Protein AF-A0A8I0KDZ5-F1 (afdb_monomer_lite)

Foldseek 3Di:
DVVVVCVVVPVDDDPVVVVVVVVVLVVQLVVQLVCVCVVCVVVVVPDDDPVVVVVSNVVSNVVSCVSVVD

Sequence (70 aa):
LEAKAKAEIGELVPIEEVKTEAFNAARVVRNNLLNIPDRVSALLASMSDAEKIHELLSQEITTALEKLTQ

Secondary structure (DSSP, 8-state):
-HHHHHHHTTS---HHHHHHHHHHHHHHHHHHHHTHHHHHHHHHTT---HHHHHHHHHHHHHHHHGGG--

Structure (mmCIF, N/CA/C/O backbone):
data_AF-A0A8I0KDZ5-F1
#
_entry.id   AF-A0A8I0KDZ5-F1
#
loop_
_atom_site.group_PDB
_atom_site.id
_atom_site.type_symbol
_atom_site.label_atom_id
_atom_site.label_alt_id
_atom_site.label_comp_id
_atom_site.label_asym_id
_atom_site.label_entity_id
_atom_site.label_seq_id
_atom_site.pdbx_PDB_ins_code
_atom_site.Cartn_x
_atom_site.Cartn_y
_atom_site.Cartn_z
_atom_site.occupancy
_atom_site.B_iso_or_equiv
_atom_site.auth_seq_id
_atom_site.auth_comp_id
_atom_site.auth_asym_id
_atom_site.auth_atom_id
_atom_site.pdbx_PDB_model_num
ATOM 1 N N . LEU A 1 1 ? -25.101 9.432 32.293 1.00 73.25 1 LEU A N 1
ATOM 2 C CA . LEU A 1 1 ? -24.209 10.571 32.618 1.00 73.25 1 LEU A CA 1
ATOM 3 C C . LEU A 1 1 ? -22.751 10.216 32.340 1.00 73.25 1 LEU A C 1
ATOM 5 O O . LEU A 1 1 ? -22.139 10.909 31.543 1.00 73.25 1 LEU A O 1
ATOM 9 N N . GLU A 1 2 ? -22.239 9.101 32.866 1.00 84.31 2 GLU A N 1
ATOM 10 C CA . GLU A 1 2 ? -20.839 8.677 32.676 1.00 84.31 2 GLU A CA 1
ATOM 11 C C . GLU A 1 2 ? -20.414 8.487 31.205 1.00 84.31 2 GLU A C 1
ATOM 13 O O . GLU A 1 2 ? -19.404 9.040 30.789 1.00 84.31 2 GLU A O 1
ATOM 18 N N . ALA A 1 3 ? -21.209 7.793 30.379 1.00 82.81 3 ALA A N 1
ATOM 19 C CA . ALA A 1 3 ? -20.876 7.580 28.962 1.00 82.81 3 ALA A CA 1
ATOM 20 C C . ALA A 1 3 ? -20.801 8.883 28.142 1.00 82.81 3 ALA A C 1
ATOM 22 O O . ALA A 1 3 ? -19.994 8.994 27.227 1.00 82.81 3 ALA A O 1
ATOM 23 N N . LYS A 1 4 ? -21.621 9.885 28.489 1.00 84.81 4 LYS A N 1
ATOM 24 C CA . LYS A 1 4 ? -21.611 11.188 27.812 1.00 84.81 4 LYS A CA 1
ATOM 25 C C . LYS A 1 4 ? -20.382 12.006 28.217 1.00 84.81 4 LYS A C 1
ATOM 27 O O . LYS A 1 4 ? -19.732 12.564 27.347 1.00 84.81 4 LYS A O 1
ATOM 32 N N . ALA A 1 5 ? -20.027 11.994 29.504 1.00 89.56 5 ALA A N 1
ATOM 33 C CA . ALA A 1 5 ? -18.808 12.633 29.996 1.00 89.56 5 ALA A CA 1
ATOM 34 C C . ALA A 1 5 ? -17.545 12.017 29.365 1.00 89.56 5 ALA A C 1
ATOM 36 O O . ALA A 1 5 ? -16.670 12.754 28.931 1.00 89.56 5 ALA A O 1
ATOM 37 N N . LYS A 1 6 ? -17.482 10.681 29.235 1.00 89.75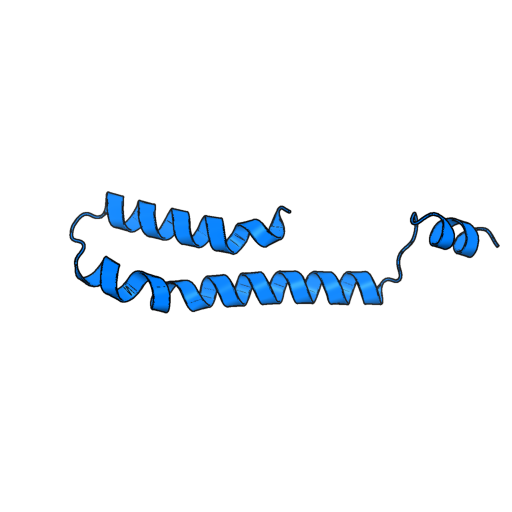 6 LYS A N 1
ATOM 38 C CA . LYS A 1 6 ? -16.376 9.978 28.555 1.00 89.75 6 LYS A CA 1
ATOM 39 C C . LYS A 1 6 ? -16.271 10.325 27.066 1.00 89.75 6 LYS A C 1
ATOM 41 O O . LYS A 1 6 ? -15.170 10.466 26.547 1.00 89.75 6 LYS A O 1
ATOM 46 N N . ALA A 1 7 ? -17.402 10.503 26.383 1.00 88.44 7 ALA A N 1
ATOM 47 C CA . ALA A 1 7 ? -17.411 10.971 24.997 1.00 88.44 7 ALA A CA 1
ATOM 48 C C . ALA A 1 7 ? -16.942 12.434 24.872 1.00 88.44 7 ALA A C 1
ATOM 50 O O . ALA A 1 7 ? -16.156 12.747 23.987 1.00 88.44 7 ALA A O 1
ATOM 51 N N . GLU A 1 8 ? -17.364 13.323 25.779 1.00 88.25 8 GLU A N 1
ATOM 52 C CA . GLU A 1 8 ? -16.970 14.744 25.769 1.00 88.25 8 GLU A CA 1
ATOM 53 C C . GLU A 1 8 ? -15.467 14.958 26.0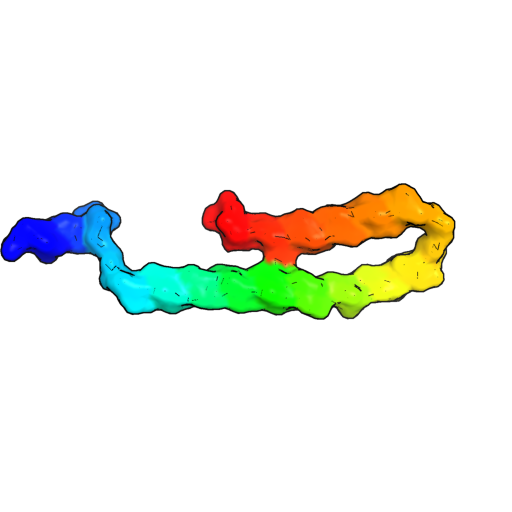22 1.00 88.25 8 GLU A C 1
ATOM 55 O O . GLU A 1 8 ? -14.894 15.899 25.476 1.00 88.25 8 GLU A O 1
ATOM 60 N N . ILE A 1 9 ? -14.812 14.080 26.794 1.00 93.38 9 ILE A N 1
ATOM 61 C CA . ILE A 1 9 ? -13.351 14.110 27.008 1.00 93.38 9 ILE A CA 1
ATOM 62 C C . ILE A 1 9 ? -12.555 13.312 25.959 1.00 93.38 9 ILE A C 1
ATOM 64 O O . ILE A 1 9 ? -11.332 13.249 26.051 1.00 93.38 9 ILE A O 1
ATOM 68 N N . GLY A 1 10 ? -13.225 12.702 24.973 1.00 89.06 10 GLY A N 1
ATOM 69 C CA . GLY A 1 10 ? -12.584 11.981 23.867 1.00 89.06 10 GLY A CA 1
ATOM 70 C C . GLY A 1 10 ? -12.186 10.526 24.149 1.00 89.06 10 GLY A C 1
ATOM 71 O O . GLY A 1 10 ? -11.527 9.914 23.315 1.00 89.06 10 GLY A O 1
ATOM 72 N N . GLU A 1 11 ? -12.594 9.936 25.279 1.00 92.69 11 GLU A N 1
ATOM 73 C CA . GLU A 1 11 ? -12.357 8.507 25.563 1.00 92.69 11 GLU A CA 1
ATOM 74 C C . GLU A 1 11 ? -13.263 7.579 24.739 1.00 92.69 11 GLU A C 1
ATOM 76 O O . GLU A 1 11 ? -12.931 6.412 24.529 1.00 92.69 11 GLU A O 1
ATOM 81 N N . LEU A 1 12 ? -14.425 8.071 24.293 1.00 93.81 12 LEU A N 1
ATOM 82 C CA . LEU A 1 12 ? -15.384 7.308 23.495 1.00 93.81 12 LEU A CA 1
ATOM 83 C C . LEU A 1 12 ? -15.689 8.022 22.183 1.00 93.81 12 LEU A C 1
ATOM 85 O O . LEU A 1 12 ? -16.026 9.203 22.174 1.00 93.81 12 LEU A O 1
ATOM 89 N N . VAL A 1 13 ? -15.670 7.255 21.097 1.00 93.62 13 VAL A N 1
ATOM 90 C CA . VAL A 1 13 ? -16.095 7.683 19.762 1.00 93.62 13 VAL A CA 1
ATOM 91 C C . VAL A 1 13 ? -17.240 6.797 19.260 1.00 93.62 13 VAL A C 1
ATOM 93 O O . VAL A 1 13 ? -17.297 5.609 19.607 1.00 93.62 13 VAL A O 1
ATOM 96 N N . PRO A 1 14 ? -18.181 7.331 18.461 1.00 94.69 14 PRO A N 1
ATOM 97 C CA . PRO A 1 14 ? -19.226 6.528 17.840 1.00 94.69 14 PRO A CA 1
ATOM 98 C C . PRO A 1 14 ? -18.639 5.424 16.957 1.00 94.69 14 PRO A C 1
ATOM 100 O O . PRO A 1 14 ? -17.767 5.662 16.125 1.00 94.69 14 PRO A O 1
ATOM 103 N N . ILE A 1 15 ? -19.174 4.208 17.073 1.00 95.50 15 ILE A N 1
ATOM 104 C CA . ILE A 1 15 ? -18.683 3.067 16.289 1.00 95.50 15 ILE A CA 1
ATOM 105 C C . ILE A 1 15 ? -18.803 3.282 14.771 1.00 95.50 15 ILE A C 1
ATOM 107 O O . ILE A 1 15 ? -17.964 2.807 14.012 1.00 95.50 15 ILE A O 1
ATOM 111 N N . GLU A 1 16 ? -19.825 4.011 14.318 1.00 97.31 16 GLU A N 1
ATOM 112 C CA . GLU A 1 16 ? -20.013 4.311 12.894 1.00 97.31 16 GLU A CA 1
ATOM 113 C C . GLU A 1 16 ? -18.947 5.271 12.350 1.00 97.31 16 GLU A C 1
ATOM 115 O O . GLU A 1 16 ? -18.548 5.145 11.193 1.00 97.31 16 GLU A O 1
ATOM 120 N N . GLU A 1 17 ? -18.421 6.167 13.189 1.00 95.62 17 GLU A N 1
ATOM 121 C CA . GLU A 1 17 ? -17.302 7.042 12.830 1.00 95.62 17 GLU A CA 1
ATOM 122 C C . GLU A 1 17 ? -16.024 6.219 12.649 1.00 95.62 17 GLU A C 1
ATOM 124 O O . GLU A 1 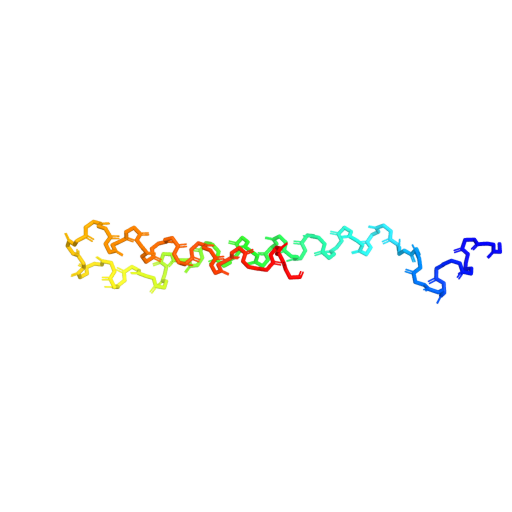17 ? -15.397 6.276 11.594 1.00 95.62 17 GLU A O 1
ATOM 129 N N . VAL A 1 18 ? -15.719 5.333 13.606 1.00 96.00 18 VAL A N 1
ATOM 130 C CA . VAL A 1 18 ? -14.571 4.413 13.518 1.00 96.00 18 VAL A CA 1
ATOM 131 C C . VAL A 1 18 ? -14.633 3.553 12.253 1.00 96.00 18 VAL A C 1
ATOM 133 O O . VAL A 1 18 ? -13.640 3.423 11.540 1.00 96.00 18 VAL A O 1
ATOM 136 N N . LYS A 1 19 ? -15.799 2.971 11.941 1.00 97.62 19 LYS A N 1
ATOM 137 C CA . LYS A 1 19 ? -15.989 2.158 10.727 1.00 97.62 19 LYS A CA 1
ATOM 138 C C . LYS A 1 19 ? -15.782 2.971 9.453 1.00 97.62 19 LYS A C 1
ATOM 140 O O . LYS A 1 19 ? -15.156 2.480 8.513 1.00 97.62 19 LYS A O 1
ATOM 145 N N . THR A 1 20 ? -16.322 4.187 9.418 1.00 97.38 20 THR A N 1
ATOM 146 C CA . THR A 1 20 ? -16.224 5.079 8.259 1.00 97.38 20 THR A CA 1
ATOM 147 C C . THR A 1 20 ? -14.774 5.471 8.007 1.00 97.38 20 THR A C 1
ATOM 149 O O . THR A 1 20 ? -14.286 5.315 6.887 1.00 97.38 20 THR A O 1
ATOM 152 N N . GLU A 1 21 ? -14.056 5.887 9.048 1.00 95.44 21 GLU A N 1
ATOM 153 C CA . GLU A 1 21 ? -12.648 6.267 8.937 1.00 95.44 21 GLU A CA 1
ATOM 154 C C . GLU A 1 21 ? -11.754 5.080 8.568 1.00 95.44 21 GLU A C 1
ATOM 156 O O . GLU A 1 21 ? -10.936 5.185 7.652 1.00 95.44 21 GLU A O 1
ATOM 161 N N . ALA A 1 22 ? -11.974 3.907 9.169 1.00 95.06 22 ALA A N 1
ATOM 162 C CA . ALA A 1 22 ? -11.248 2.693 8.800 1.00 95.06 22 ALA A CA 1
ATOM 163 C C . ALA A 1 22 ? -11.466 2.313 7.322 1.00 95.06 22 ALA A C 1
ATOM 165 O O . ALA A 1 22 ? -10.516 1.975 6.609 1.00 95.06 22 ALA A O 1
ATOM 166 N N . PHE A 1 23 ? -12.706 2.402 6.830 1.00 96.25 23 PHE A N 1
ATOM 167 C CA . PHE A 1 23 ? -13.015 2.143 5.425 1.00 96.25 23 PHE A CA 1
ATOM 168 C C . PHE A 1 23 ? -12.357 3.170 4.495 1.00 96.25 23 PHE A C 1
ATOM 170 O O . PHE A 1 23 ? -11.807 2.803 3.451 1.00 96.25 23 PHE A O 1
ATOM 177 N N . ASN A 1 24 ? -12.382 4.450 4.868 1.00 95.81 24 ASN A N 1
ATOM 178 C CA . ASN A 1 24 ? -11.751 5.521 4.105 1.00 95.81 24 ASN A CA 1
ATOM 179 C C . ASN A 1 24 ? -10.233 5.330 4.013 1.00 95.81 24 ASN A C 1
ATOM 181 O O . ASN A 1 24 ? -9.688 5.399 2.907 1.00 95.81 24 ASN A O 1
ATOM 185 N N . ALA A 1 25 ? -9.569 5.009 5.126 1.00 94.81 25 ALA A N 1
ATOM 186 C CA . ALA A 1 25 ? -8.141 4.703 5.156 1.00 94.81 25 ALA A CA 1
ATOM 187 C C . ALA A 1 25 ? -7.800 3.512 4.240 1.00 94.81 25 ALA A C 1
ATOM 189 O O . ALA A 1 25 ? -6.934 3.618 3.367 1.00 94.81 25 ALA A O 1
ATOM 190 N N . ALA A 1 26 ? -8.553 2.411 4.343 1.00 95.62 26 ALA A N 1
ATOM 191 C CA . ALA A 1 26 ? -8.371 1.240 3.483 1.00 95.62 26 ALA A CA 1
ATOM 192 C C . ALA A 1 26 ? -8.595 1.559 1.993 1.00 95.62 26 ALA A C 1
ATOM 194 O O . ALA A 1 26 ? -7.874 1.063 1.123 1.00 95.62 26 ALA A O 1
ATOM 195 N N . ARG A 1 27 ? -9.577 2.413 1.674 1.00 97.00 27 ARG A N 1
ATOM 196 C CA . ARG A 1 27 ? -9.850 2.859 0.301 1.00 97.00 27 ARG A CA 1
ATOM 197 C C . ARG A 1 27 ? -8.675 3.635 -0.284 1.00 97.00 27 ARG A C 1
ATOM 199 O O . ARG A 1 27 ? -8.315 3.382 -1.431 1.00 97.00 27 ARG A O 1
ATOM 206 N N . VAL A 1 28 ? -8.089 4.555 0.482 1.00 95.88 28 VAL A N 1
ATOM 207 C CA . VAL A 1 28 ? -6.920 5.339 0.052 1.00 95.88 28 VAL A CA 1
ATOM 208 C C . VAL A 1 28 ? -5.747 4.415 -0.262 1.00 95.88 28 VAL A C 1
ATOM 210 O O . VAL A 1 28 ? -5.188 4.488 -1.353 1.00 95.88 28 VAL A O 1
ATOM 213 N N . VAL A 1 29 ? -5.436 3.486 0.640 1.00 97.00 29 VAL A N 1
ATOM 214 C CA . VAL A 1 29 ? -4.329 2.533 0.469 1.00 97.00 29 VAL A CA 1
ATOM 215 C C . VAL A 1 29 ? -4.543 1.646 -0.756 1.00 97.00 29 VAL A C 1
ATOM 217 O O . VAL A 1 29 ? -3.653 1.522 -1.596 1.00 97.00 29 VAL A O 1
ATOM 220 N N . ARG A 1 30 ? -5.750 1.088 -0.924 1.00 97.56 30 ARG A N 1
ATOM 221 C CA . ARG A 1 30 ? -6.091 0.278 -2.104 1.00 97.56 30 ARG A CA 1
ATOM 222 C C . ARG A 1 30 ? -5.915 1.069 -3.399 1.00 97.56 30 ARG A C 1
ATOM 224 O O . ARG A 1 30 ? -5.349 0.549 -4.354 1.00 97.56 30 ARG A O 1
ATOM 231 N N . ASN A 1 31 ? -6.395 2.311 -3.439 1.00 97.38 31 ASN A N 1
ATOM 232 C CA . ASN A 1 31 ? -6.259 3.157 -4.622 1.00 97.38 31 ASN A CA 1
ATOM 233 C C . ASN A 1 31 ? -4.782 3.446 -4.937 1.00 97.38 31 ASN A C 1
ATOM 235 O O . ASN A 1 31 ? -4.387 3.368 -6.096 1.00 97.38 31 ASN A O 1
ATOM 239 N N . ASN A 1 32 ? -3.957 3.714 -3.921 1.00 96.31 32 ASN A N 1
ATOM 240 C CA . ASN A 1 32 ? -2.526 3.960 -4.104 1.00 96.31 32 ASN A CA 1
ATOM 241 C C . ASN A 1 32 ? -1.792 2.739 -4.672 1.00 96.31 32 ASN A C 1
ATOM 243 O O . ASN A 1 32 ? -0.978 2.904 -5.585 1.00 96.31 32 ASN A O 1
ATOM 247 N N . LEU A 1 33 ? -2.113 1.540 -4.165 1.00 97.44 33 LEU A N 1
ATOM 248 C CA . LEU A 1 33 ? -1.576 0.265 -4.652 1.00 97.44 33 LEU A CA 1
ATOM 249 C C . LEU A 1 33 ? -1.975 0.000 -6.108 1.00 97.44 33 LEU A C 1
ATOM 251 O O . LEU A 1 33 ? -1.120 -0.299 -6.936 1.00 97.44 33 LEU A O 1
ATOM 255 N N . LEU A 1 34 ? -3.262 0.152 -6.440 1.00 97.88 34 LEU A 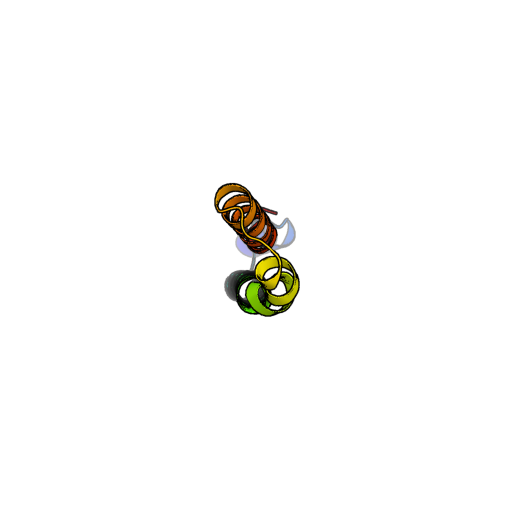N 1
ATOM 256 C CA . LEU A 1 34 ? -3.763 -0.072 -7.803 1.00 97.88 34 LEU A CA 1
ATOM 257 C C . LEU A 1 34 ? -3.196 0.926 -8.817 1.00 97.88 34 LEU A C 1
ATOM 259 O O . LEU A 1 34 ? -3.111 0.604 -9.994 1.00 97.88 34 LEU A O 1
ATOM 263 N N . ASN A 1 35 ? -2.775 2.104 -8.358 1.00 97.50 35 ASN A N 1
ATOM 264 C CA . ASN A 1 35 ? -2.152 3.126 -9.191 1.00 97.50 35 ASN A CA 1
ATOM 265 C C . ASN A 1 35 ? -0.630 2.925 -9.366 1.00 97.50 35 ASN A C 1
ATOM 267 O O . ASN A 1 35 ? 0.004 3.721 -10.051 1.00 97.50 35 ASN A O 1
ATOM 271 N N . ILE A 1 36 ? 0.002 1.929 -8.724 1.00 97.94 36 ILE A N 1
ATOM 272 C CA . ILE A 1 36 ? 1.451 1.681 -8.881 1.00 97.94 36 ILE A CA 1
ATOM 273 C C . ILE A 1 36 ? 1.822 1.411 -10.348 1.00 97.94 36 ILE A C 1
ATOM 275 O O . ILE A 1 36 ? 2.717 2.098 -10.842 1.00 97.94 36 ILE A O 1
ATOM 279 N N . PRO A 1 37 ? 1.159 0.487 -11.078 1.00 97.94 37 PRO A N 1
ATOM 280 C CA . PRO A 1 37 ? 1.559 0.144 -12.443 1.00 97.94 37 PRO A CA 1
ATOM 281 C C . PRO A 1 37 ? 1.579 1.351 -13.385 1.00 97.94 37 PRO A C 1
ATOM 283 O O . PRO A 1 37 ? 2.516 1.503 -14.169 1.00 97.94 37 PRO A O 1
ATOM 286 N N . ASP A 1 38 ? 0.599 2.246 -13.258 1.00 97.75 38 ASP A N 1
ATOM 287 C CA . ASP A 1 38 ? 0.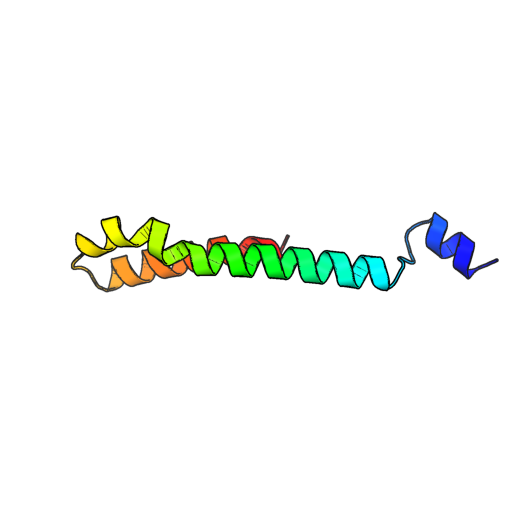514 3.460 -14.073 1.00 97.75 38 ASP A CA 1
ATOM 288 C C . ASP A 1 38 ? 1.694 4.409 -13.814 1.00 97.75 38 ASP A C 1
ATOM 290 O O . ASP A 1 38 ? 2.211 5.016 -14.751 1.00 97.75 38 ASP A O 1
ATOM 294 N N . ARG A 1 39 ? 2.181 4.497 -12.568 1.00 95.44 39 ARG A N 1
ATOM 295 C CA . ARG A 1 39 ? 3.337 5.339 -12.212 1.00 95.44 39 ARG A CA 1
ATOM 296 C C . ARG A 1 39 ? 4.663 4.771 -12.704 1.00 95.44 39 ARG A C 1
ATOM 298 O O . ARG A 1 39 ? 5.517 5.533 -13.151 1.00 95.44 39 ARG A O 1
ATOM 305 N N . VAL A 1 40 ? 4.856 3.454 -12.596 1.00 97.50 40 VAL A N 1
ATOM 306 C CA . VAL A 1 40 ? 6.184 2.845 -12.789 1.00 97.50 40 VAL A CA 1
ATOM 307 C C . VAL A 1 40 ? 6.386 2.157 -14.133 1.00 97.50 40 VAL A C 1
ATOM 309 O O . VAL A 1 40 ? 7.530 1.897 -14.494 1.00 97.50 40 VAL A O 1
ATOM 312 N N . SER A 1 41 ? 5.326 1.857 -14.888 1.00 97.56 41 SER A N 1
ATOM 313 C CA . SER A 1 41 ? 5.415 1.050 -16.119 1.00 97.56 41 SER A CA 1
ATOM 314 C C . SER A 1 41 ? 6.415 1.600 -17.141 1.00 97.56 41 SER A C 1
ATOM 316 O O . SER A 1 41 ? 7.216 0.837 -17.678 1.00 97.56 41 SER A O 1
ATOM 318 N N . ALA A 1 42 ? 6.425 2.916 -17.368 1.00 96.69 42 ALA A N 1
ATOM 319 C CA . ALA A 1 42 ? 7.358 3.558 -18.294 1.00 96.69 42 ALA A CA 1
ATOM 320 C C . ALA A 1 42 ? 8.823 3.428 -17.841 1.00 96.69 42 ALA A C 1
ATOM 322 O O . ALA A 1 42 ? 9.702 3.166 -18.661 1.00 96.69 42 ALA A O 1
ATOM 323 N N . LEU A 1 43 ? 9.082 3.573 -16.537 1.00 96.50 43 LEU A N 1
ATOM 324 C CA . LEU A 1 43 ? 10.417 3.402 -15.968 1.00 96.50 43 LEU A CA 1
ATOM 325 C C . LEU A 1 43 ? 10.855 1.936 -16.067 1.00 96.50 43 LEU A C 1
ATOM 327 O O . LEU A 1 43 ? 11.913 1.656 -16.629 1.00 96.50 43 LEU A O 1
ATOM 331 N N . LEU A 1 44 ? 10.003 1.006 -15.623 1.00 97.56 44 LEU A N 1
ATOM 332 C CA . LEU A 1 44 ? 10.247 -0.437 -15.684 1.00 97.56 44 LEU A CA 1
ATOM 333 C C . LEU A 1 44 ? 10.541 -0.928 -17.104 1.00 97.56 44 LEU A C 1
ATOM 335 O O . LEU A 1 44 ? 11.421 -1.764 -17.278 1.00 97.56 44 LEU A O 1
ATOM 339 N N . ALA A 1 45 ? 9.862 -0.387 -18.120 1.00 97.69 45 ALA A N 1
ATOM 340 C CA . ALA A 1 45 ? 10.083 -0.757 -19.519 1.00 97.69 45 ALA A CA 1
ATOM 341 C C . ALA A 1 45 ? 11.524 -0.497 -20.003 1.00 97.69 45 ALA A C 1
ATOM 343 O O . ALA A 1 45 ? 11.975 -1.130 -20.955 1.00 97.69 45 ALA A O 1
ATOM 344 N N . SER A 1 46 ? 12.248 0.421 -19.354 1.00 96.88 46 SER A N 1
ATOM 345 C CA . SER A 1 46 ? 13.650 0.737 -19.659 1.00 96.88 46 SER A CA 1
ATOM 346 C C . SER A 1 46 ? 14.665 -0.007 -18.782 1.00 96.88 46 SER A C 1
ATOM 348 O O . SER A 1 46 ? 15.871 0.071 -19.028 1.00 96.88 46 SER A O 1
ATOM 350 N N . MET A 1 47 ? 14.205 -0.717 -17.749 1.00 97.75 47 MET A N 1
ATOM 351 C CA . MET A 1 47 ? 15.068 -1.373 -16.770 1.00 97.75 47 MET A CA 1
ATOM 352 C C . MET A 1 47 ? 15.423 -2.796 -17.210 1.00 97.75 47 MET A C 1
ATOM 354 O O . MET A 1 47 ? 14.620 -3.506 -17.805 1.00 97.75 47 MET A O 1
ATOM 358 N N . SER A 1 48 ? 16.644 -3.224 -16.886 1.00 97.25 48 SER A N 1
ATOM 359 C CA . SER A 1 48 ? 17.153 -4.577 -17.180 1.00 97.25 48 SER A CA 1
ATOM 360 C C . SER A 1 48 ? 17.762 -5.283 -15.965 1.00 97.25 48 SER A C 1
ATOM 362 O O . SER A 1 48 ? 18.075 -6.468 -16.034 1.00 97.25 48 SER A O 1
ATOM 364 N N . ASP A 1 49 ? 17.910 -4.571 -14.848 1.00 98.31 49 ASP A N 1
ATOM 365 C CA . ASP A 1 49 ? 18.482 -5.074 -13.603 1.00 98.31 49 ASP A CA 1
ATOM 366 C C . ASP A 1 49 ? 17.357 -5.490 -12.647 1.00 98.31 49 ASP A C 1
ATOM 368 O O . ASP A 1 49 ? 16.542 -4.663 -12.227 1.00 98.31 49 ASP A O 1
ATOM 372 N N . ALA A 1 50 ? 17.310 -6.781 -12.320 1.00 98.06 50 ALA A N 1
ATOM 373 C CA . ALA A 1 50 ? 16.263 -7.355 -11.486 1.00 98.06 50 ALA A CA 1
ATOM 374 C C . ALA A 1 50 ? 16.282 -6.826 -10.041 1.00 98.06 50 ALA A C 1
ATOM 376 O O . ALA A 1 50 ? 15.210 -6.637 -9.464 1.00 98.06 50 ALA A O 1
ATOM 377 N N . GLU A 1 51 ? 17.458 -6.549 -9.464 1.00 98.38 51 GLU A N 1
ATOM 378 C CA . GLU A 1 51 ? 17.555 -6.025 -8.096 1.00 98.38 51 GLU A CA 1
ATOM 379 C C . GLU A 1 51 ? 16.973 -4.614 -8.027 1.00 98.38 51 GLU A C 1
ATOM 381 O O . GLU A 1 51 ? 16.158 -4.319 -7.153 1.00 98.38 51 GLU A O 1
ATOM 386 N N . LYS A 1 52 ? 17.294 -3.772 -9.016 1.00 98.19 52 LYS A N 1
ATOM 387 C CA . LYS A 1 52 ? 16.751 -2.408 -9.100 1.00 98.19 52 LYS A CA 1
ATOM 388 C C . LYS A 1 52 ? 15.247 -2.389 -9.348 1.00 98.19 52 LYS A C 1
ATOM 390 O O . LYS A 1 52 ? 14.546 -1.542 -8.800 1.00 98.19 52 LYS A O 1
ATOM 395 N N . ILE A 1 53 ? 14.734 -3.310 -10.170 1.00 98.38 53 ILE A N 1
ATOM 396 C CA . ILE A 1 53 ? 13.287 -3.462 -10.389 1.00 98.38 53 ILE A CA 1
ATOM 397 C C . ILE A 1 53 ? 12.592 -3.819 -9.072 1.00 98.38 53 ILE A C 1
ATOM 399 O O . ILE A 1 53 ? 11.582 -3.209 -8.719 1.00 98.38 53 ILE A O 1
ATOM 403 N N . HIS A 1 54 ? 13.139 -4.788 -8.336 1.00 98.38 54 HIS A N 1
ATOM 404 C CA . HIS A 1 54 ? 12.596 -5.189 -7.045 1.00 98.38 54 HIS A CA 1
ATOM 405 C C . HIS A 1 54 ? 12.643 -4.044 -6.025 1.00 98.38 54 HIS A C 1
ATOM 407 O O . HIS A 1 54 ? 11.661 -3.822 -5.316 1.00 98.38 54 HIS A O 1
ATOM 413 N N . GLU A 1 55 ? 13.754 -3.307 -5.953 1.00 98.38 55 GLU A N 1
ATOM 414 C CA . GLU A 1 55 ? 13.905 -2.143 -5.076 1.00 98.38 55 GLU A CA 1
ATOM 415 C C . GLU A 1 55 ? 12.833 -1.083 -5.363 1.00 98.38 55 GLU A C 1
ATOM 417 O O . GLU A 1 55 ? 12.113 -0.687 -4.446 1.00 98.38 55 GLU A O 1
ATOM 422 N N . LEU A 1 56 ? 12.656 -0.696 -6.632 1.00 98.12 56 LEU A N 1
ATOM 423 C CA . LEU A 1 56 ? 11.643 0.279 -7.046 1.00 98.12 56 LEU A CA 1
ATOM 424 C C . LEU A 1 56 ? 10.228 -0.165 -6.649 1.00 98.12 56 LEU A C 1
ATOM 426 O O . LEU A 1 56 ? 9.473 0.600 -6.053 1.00 98.12 56 LEU A O 1
ATOM 430 N N . LEU A 1 57 ? 9.864 -1.414 -6.954 1.00 98.19 57 LEU A N 1
ATOM 431 C CA . LEU A 1 57 ? 8.548 -1.951 -6.599 1.00 98.19 57 LEU A CA 1
ATOM 432 C C . LEU A 1 57 ? 8.347 -1.999 -5.080 1.00 98.19 57 LEU A C 1
ATOM 434 O O . LEU A 1 57 ? 7.267 -1.668 -4.592 1.00 98.19 57 LEU A O 1
ATOM 438 N N . SER A 1 58 ? 9.382 -2.372 -4.327 1.00 98.00 58 SER A N 1
ATOM 439 C CA . SER A 1 58 ? 9.334 -2.429 -2.863 1.00 98.00 58 SER A CA 1
ATOM 440 C C . SER A 1 58 ? 9.126 -1.046 -2.251 1.00 98.00 58 SER A C 1
ATOM 442 O O . SER A 1 58 ? 8.324 -0.902 -1.326 1.00 98.00 58 SER A O 1
ATOM 444 N N . GLN A 1 59 ? 9.806 -0.027 -2.783 1.00 97.25 59 GLN A N 1
ATOM 445 C CA . GLN A 1 59 ? 9.628 1.365 -2.370 1.00 97.25 59 GLN A CA 1
ATOM 446 C C . GLN A 1 59 ? 8.190 1.828 -2.632 1.00 97.25 59 GLN A C 1
ATOM 448 O O . GLN A 1 59 ? 7.515 2.275 -1.711 1.00 97.25 59 GLN A O 1
ATOM 453 N N . GLU A 1 60 ? 7.674 1.622 -3.844 1.00 97.62 60 GLU A N 1
ATOM 454 C CA . GLU A 1 60 ? 6.317 2.038 -4.225 1.00 97.62 60 GLU A CA 1
ATOM 455 C C . GLU A 1 60 ? 5.217 1.351 -3.405 1.00 97.62 60 GLU A C 1
ATOM 457 O O . GLU A 1 60 ? 4.238 1.992 -3.010 1.00 97.62 60 GLU A O 1
ATOM 462 N N . ILE A 1 61 ? 5.377 0.057 -3.112 1.00 97.12 61 ILE A N 1
ATOM 463 C CA . ILE A 1 61 ? 4.458 -0.684 -2.240 1.00 97.12 61 ILE A CA 1
ATOM 464 C C . ILE A 1 61 ? 4.532 -0.140 -0.812 1.00 97.12 61 ILE A C 1
ATOM 466 O O . ILE A 1 6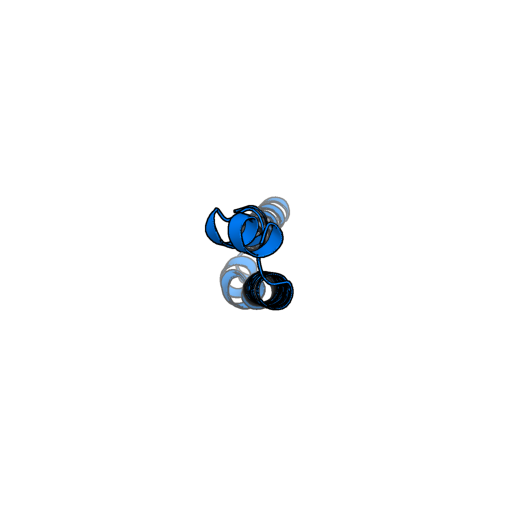1 ? 3.491 0.110 -0.207 1.00 97.12 61 ILE A O 1
ATOM 470 N N . THR A 1 62 ? 5.737 0.083 -0.282 1.00 96.06 62 THR A N 1
ATOM 471 C CA . THR A 1 62 ? 5.922 0.613 1.077 1.00 96.06 62 THR A CA 1
ATOM 472 C C . THR A 1 62 ? 5.270 1.985 1.212 1.00 96.06 62 THR A C 1
ATOM 474 O O . THR A 1 62 ? 4.446 2.180 2.102 1.00 96.06 62 THR A O 1
ATOM 477 N N . THR A 1 63 ? 5.528 2.895 0.270 1.00 95.06 63 THR A N 1
ATOM 478 C CA . THR A 1 63 ? 4.914 4.228 0.240 1.00 95.06 63 THR A CA 1
ATOM 479 C C . THR A 1 63 ? 3.389 4.160 0.136 1.00 95.06 63 THR A C 1
ATOM 481 O O . THR A 1 63 ? 2.686 4.914 0.808 1.00 95.06 63 THR A O 1
ATOM 484 N N . ALA A 1 64 ? 2.830 3.233 -0.650 1.00 95.38 64 ALA A N 1
ATOM 485 C CA . ALA A 1 64 ? 1.378 3.061 -0.726 1.00 95.38 64 ALA A CA 1
ATOM 486 C C . ALA A 1 64 ? 0.755 2.606 0.611 1.00 95.38 64 ALA A C 1
ATOM 488 O O . ALA A 1 64 ? -0.399 2.945 0.892 1.00 95.38 64 ALA A O 1
ATOM 489 N N . LEU A 1 65 ? 1.514 1.867 1.427 1.00 95.12 65 LEU A N 1
ATOM 490 C CA . LEU A 1 65 ? 1.092 1.341 2.725 1.00 95.12 65 LEU A CA 1
ATOM 491 C C . LEU A 1 65 ? 1.318 2.312 3.895 1.00 95.12 65 LEU A C 1
ATOM 493 O O . LEU A 1 65 ? 0.686 2.126 4.932 1.00 95.12 65 LEU A O 1
ATOM 497 N N . GLU A 1 66 ? 2.128 3.367 3.744 1.00 91.19 66 GLU A N 1
ATOM 498 C CA . GLU A 1 66 ? 2.432 4.337 4.819 1.00 91.19 66 GLU A CA 1
ATOM 499 C C . GLU A 1 66 ? 1.180 4.940 5.472 1.00 91.19 66 GLU A C 1
ATOM 501 O O . GLU A 1 66 ? 1.183 5.269 6.658 1.00 91.19 66 GLU A O 1
ATOM 506 N N . LYS A 1 67 ? 0.076 5.051 4.722 1.00 83.12 67 LYS A N 1
ATOM 507 C CA . LYS A 1 67 ? -1.205 5.552 5.241 1.00 83.12 67 LYS A CA 1
ATOM 508 C C . LYS A 1 67 ? -1.888 4.640 6.261 1.00 83.12 67 LYS A C 1
ATOM 510 O O . LYS A 1 67 ? -2.821 5.098 6.907 1.00 83.12 67 LYS A O 1
ATOM 515 N N . LEU A 1 68 ? -1.450 3.391 6.419 1.00 87.62 68 LEU A N 1
ATOM 516 C CA . LEU A 1 68 ? -1.938 2.486 7.468 1.00 87.62 68 LEU A CA 1
ATOM 517 C C . LEU A 1 68 ? -1.192 2.638 8.797 1.00 87.62 68 LEU A C 1
ATOM 519 O O . LEU A 1 68 ? -1.652 2.118 9.808 1.00 87.62 68 LEU A O 1
ATOM 523 N N . THR A 1 69 ? -0.028 3.286 8.788 1.00 78.38 69 THR A N 1
ATOM 524 C CA . THR A 1 69 ? 0.883 3.358 9.940 1.00 78.38 69 THR A CA 1
ATOM 525 C C . THR A 1 69 ? 1.023 4.768 10.517 1.00 78.38 69 THR A C 1
ATOM 527 O O . THR A 1 69 ? 1.855 4.969 11.399 1.00 78.38 69 THR A O 1
ATOM 530 N N . GLN A 1 70 ? 0.254 5.734 10.002 1.00 60.47 70 GLN A N 1
ATOM 531 C CA . GLN A 1 70 ? 0.217 7.131 10.456 1.00 60.47 70 GLN A CA 1
ATOM 532 C C . GLN A 1 70 ? -0.955 7.388 11.397 1.00 60.47 70 GLN A C 1
ATOM 534 O O . GLN A 1 70 ? -2.032 6.796 11.162 1.00 60.47 70 GLN A O 1
#

Radius of gyration: 19.58 Å; chains: 1; bounding box: 43×22×52 Å

pLDDT: mean 94.09, std 6.45, range [60.47, 98.38]